Protein AF-A0A2S1QDP4-F1 (afdb_monomer_lite)

Radius of gyration: 29.07 Å; chains: 1; bounding box: 60×31×73 Å

Structure (mmCIF, N/CA/C/O backbone):
data_AF-A0A2S1QDP4-F1
#
_entry.id   AF-A0A2S1QDP4-F1
#
loop_
_atom_site.group_PDB
_atom_site.id
_atom_site.type_symbol
_ato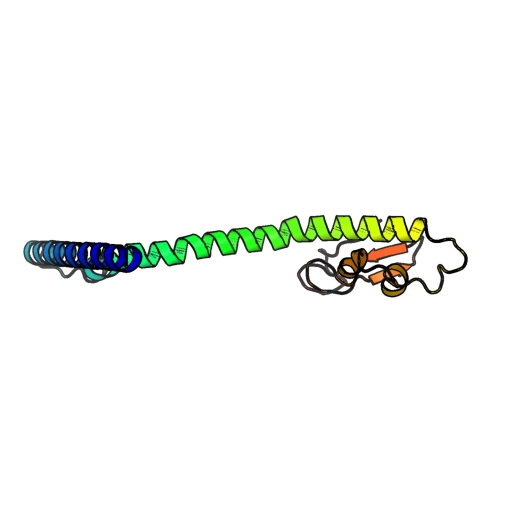m_site.label_atom_id
_atom_site.label_alt_id
_atom_site.label_comp_id
_atom_site.label_asym_id
_atom_site.label_entity_id
_atom_site.label_seq_id
_atom_site.pdbx_PDB_ins_code
_atom_site.Cartn_x
_atom_site.Cartn_y
_atom_site.Cartn_z
_atom_site.occupancy
_atom_site.B_iso_or_equiv
_atom_site.auth_seq_id
_atom_site.auth_comp_id
_atom_site.auth_asym_id
_atom_site.auth_atom_id
_atom_site.pdbx_PDB_model_num
ATOM 1 N N . MET A 1 1 ? 3.812 -16.422 28.761 1.00 78.56 1 MET A N 1
ATOM 2 C CA . MET A 1 1 ? 3.403 -16.044 30.139 1.00 78.56 1 MET A CA 1
ATOM 3 C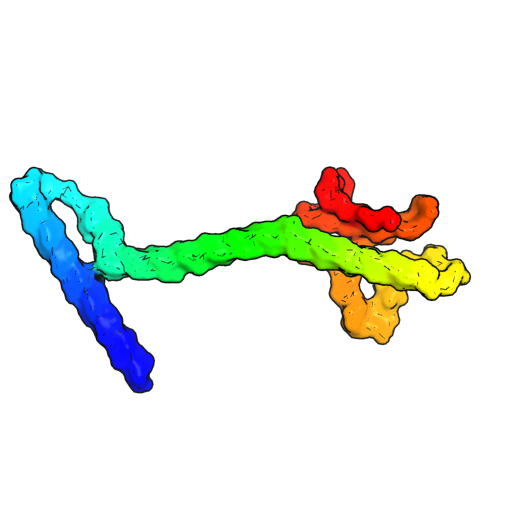 C . MET A 1 1 ? 3.264 -14.536 30.313 1.00 78.56 1 MET A C 1
ATOM 5 O O . MET A 1 1 ? 2.204 -14.112 30.742 1.00 78.56 1 MET A O 1
ATOM 9 N N . ILE A 1 2 ? 4.272 -13.728 29.957 1.00 88.69 2 ILE A N 1
ATOM 10 C CA . ILE A 1 2 ? 4.194 -12.254 30.068 1.00 88.69 2 ILE A CA 1
ATOM 11 C C . ILE A 1 2 ? 3.067 -11.673 29.200 1.00 88.69 2 ILE A C 1
ATOM 13 O O . ILE A 1 2 ? 2.269 -10.884 29.683 1.00 88.69 2 ILE A O 1
ATOM 17 N N . GLU A 1 3 ? 2.948 -12.129 27.953 1.00 87.75 3 GLU A N 1
ATOM 18 C CA . GLU A 1 3 ? 1.884 -11.712 27.029 1.00 87.75 3 GLU A CA 1
ATOM 19 C C . GLU A 1 3 ? 0.475 -11.990 27.576 1.00 87.75 3 GLU A C 1
ATOM 21 O O . GLU A 1 3 ? -0.388 -11.121 27.545 1.00 87.75 3 GLU A O 1
ATOM 26 N N . PHE A 1 4 ? 0.273 -13.162 28.184 1.00 87.06 4 PHE A N 1
ATOM 27 C CA . PHE A 1 4 ? -0.993 -13.523 28.824 1.00 87.06 4 PHE A CA 1
ATOM 28 C C . PHE A 1 4 ? -1.341 -12.592 29.995 1.00 87.06 4 PHE A C 1
ATOM 30 O O . PHE A 1 4 ? -2.475 -12.138 30.098 1.00 87.06 4 PHE A O 1
ATOM 37 N N . LEU A 1 5 ? -0.368 -12.266 30.854 1.00 85.75 5 LEU A N 1
ATOM 38 C CA . LEU A 1 5 ? -0.573 -11.325 31.962 1.00 85.75 5 LEU A CA 1
ATOM 39 C C . LEU A 1 5 ? -0.909 -9.913 31.465 1.00 85.75 5 LEU A C 1
ATOM 41 O O . LEU A 1 5 ? -1.761 -9.250 32.050 1.00 85.75 5 LEU A O 1
ATOM 45 N N . LEU A 1 6 ? -0.267 -9.465 30.384 1.00 86.44 6 LEU A N 1
ATOM 46 C CA . LEU A 1 6 ? -0.535 -8.158 29.783 1.00 86.44 6 LEU A CA 1
ATOM 47 C C . LEU A 1 6 ? -1.944 -8.083 29.189 1.00 86.44 6 LEU A C 1
ATOM 49 O O . LEU A 1 6 ? -2.643 -7.108 29.447 1.00 86.44 6 LEU A O 1
ATOM 53 N N . ILE A 1 7 ? -2.379 -9.115 28.461 1.00 87.94 7 ILE A N 1
ATOM 54 C CA . ILE A 1 7 ? -3.744 -9.201 27.920 1.00 87.94 7 ILE A CA 1
ATOM 55 C C . ILE A 1 7 ? -4.764 -9.130 29.058 1.00 87.94 7 ILE A C 1
ATOM 57 O O . ILE A 1 7 ? -5.670 -8.306 29.021 1.00 87.94 7 ILE A O 1
ATOM 61 N N . LEU A 1 8 ? -4.562 -9.914 30.118 1.00 88.62 8 LEU A N 1
ATOM 62 C CA . LEU A 1 8 ? -5.487 -9.970 31.251 1.00 88.62 8 LEU A CA 1
ATOM 63 C C . LEU A 1 8 ? -5.601 -8.612 31.971 1.00 88.62 8 LEU A C 1
ATOM 65 O O . LEU A 1 8 ? -6.698 -8.192 32.336 1.00 88.62 8 LEU A O 1
ATOM 69 N N . LEU A 1 9 ? -4.485 -7.893 32.135 1.00 87.62 9 LEU A N 1
ATOM 70 C CA . LEU A 1 9 ? -4.476 -6.545 32.716 1.00 87.62 9 LEU A CA 1
ATOM 71 C C . LEU A 1 9 ? -5.190 -5.518 31.830 1.00 87.62 9 LEU A C 1
ATOM 73 O O . LEU A 1 9 ? -5.934 -4.683 32.348 1.00 87.62 9 LEU A O 1
ATOM 77 N N . VAL A 1 10 ? -4.969 -5.573 30.516 1.00 88.81 10 VAL A N 1
ATOM 78 C CA . VAL A 1 10 ? -5.613 -4.677 29.547 1.00 88.81 10 VAL A CA 1
ATOM 79 C C . VAL A 1 10 ? -7.117 -4.932 29.498 1.00 88.81 10 VAL A C 1
ATOM 81 O O . VAL A 1 10 ? -7.890 -3.983 29.626 1.00 88.81 10 VAL A O 1
ATOM 84 N N . ASP A 1 11 ? -7.533 -6.194 29.407 1.00 87.25 11 ASP A N 1
ATOM 85 C CA . ASP A 1 11 ? -8.942 -6.588 29.370 1.00 87.25 11 ASP A CA 1
ATOM 86 C C . ASP A 1 11 ? -9.663 -6.179 30.655 1.00 87.25 11 ASP A C 1
ATOM 88 O O . ASP A 1 11 ? -10.720 -5.547 30.611 1.00 87.25 11 ASP A O 1
ATOM 92 N N . TYR A 1 12 ? -9.070 -6.459 31.819 1.00 90.75 12 TYR A N 1
ATOM 93 C CA . TYR A 1 12 ? -9.640 -6.039 33.098 1.00 90.75 12 TYR A CA 1
ATOM 94 C C . TYR A 1 12 ? -9.734 -4.510 33.206 1.00 90.75 12 TYR A C 1
ATOM 96 O O . TYR A 1 12 ? -10.758 -3.971 33.640 1.00 90.75 12 TYR A O 1
ATOM 104 N N . GLY A 1 13 ? -8.687 -3.799 32.776 1.00 89.44 13 GLY A N 1
ATOM 105 C CA . GLY A 1 13 ? -8.656 -2.340 32.738 1.00 89.44 13 GLY A CA 1
ATOM 106 C C . GLY A 1 13 ? -9.793 -1.763 31.895 1.00 89.44 13 GLY A C 1
ATOM 107 O O . GLY A 1 13 ? -10.541 -0.912 32.383 1.00 89.44 13 GLY A O 1
ATOM 108 N N . LEU A 1 14 ? -9.974 -2.275 30.678 1.00 90.69 14 LEU A N 1
ATOM 109 C CA . LEU A 1 14 ? -11.020 -1.856 29.745 1.00 90.69 14 LEU A CA 1
ATOM 110 C C . LEU A 1 14 ? -12.428 -2.155 30.269 1.00 90.69 14 LEU A C 1
ATOM 112 O O . LEU A 1 14 ? -13.260 -1.251 30.312 1.00 90.69 14 LEU A O 1
ATOM 116 N N . ILE A 1 15 ? -12.674 -3.367 30.775 1.00 91.06 15 ILE A N 1
ATOM 117 C CA . ILE A 1 15 ? -13.972 -3.749 31.356 1.00 91.06 15 ILE A CA 1
ATOM 118 C C . ILE A 1 15 ? -14.332 -2.831 32.532 1.00 91.06 15 ILE A C 1
ATOM 120 O O . ILE A 1 15 ? -15.471 -2.372 32.657 1.00 91.06 15 ILE A O 1
ATOM 124 N N . SER A 1 16 ? -13.359 -2.522 33.395 1.00 90.69 16 SER A N 1
ATOM 125 C CA . SER A 1 16 ? -13.582 -1.629 34.535 1.00 90.69 16 SER A CA 1
ATOM 126 C C . SER A 1 16 ? -13.902 -0.192 34.100 1.00 90.69 16 SER A C 1
ATOM 128 O O . SER A 1 16 ? -14.737 0.475 34.721 1.00 90.69 16 SER A O 1
ATOM 130 N N . ALA A 1 17 ? -13.267 0.280 33.025 1.00 91.12 17 ALA A N 1
ATOM 131 C CA . ALA A 1 17 ? -13.489 1.603 32.460 1.00 91.12 17 ALA A CA 1
ATOM 132 C C . ALA A 1 17 ? -14.861 1.697 31.778 1.00 91.12 17 ALA A C 1
ATOM 134 O O . ALA A 1 17 ? -15.589 2.661 32.012 1.00 91.12 17 ALA A O 1
ATOM 135 N N . ASP A 1 18 ? -15.258 0.672 31.024 1.00 91.69 18 ASP A N 1
ATOM 136 C CA . ASP A 1 18 ? -16.581 0.577 30.404 1.00 91.69 18 ASP A CA 1
ATOM 137 C C . ASP A 1 18 ? -17.697 0.560 31.449 1.00 91.69 18 ASP A C 1
ATOM 139 O O . ASP A 1 18 ? -18.707 1.251 31.295 1.00 91.69 18 ASP A O 1
ATOM 143 N N . TYR A 1 19 ? -17.512 -0.179 32.547 1.00 91.75 19 TYR A N 1
ATOM 144 C CA . TYR A 1 19 ? -18.473 -0.200 33.648 1.00 91.75 19 TYR A CA 1
ATOM 145 C C . TYR A 1 19 ? -18.637 1.186 34.287 1.00 91.75 19 TYR A C 1
ATOM 147 O O . TYR A 1 19 ? -19.764 1.652 34.479 1.00 91.75 19 TYR A O 1
ATOM 155 N N . LYS A 1 20 ? -17.524 1.876 34.579 1.00 92.88 20 LYS A N 1
ATOM 156 C CA . LYS A 1 20 ? -17.547 3.246 35.120 1.00 92.88 20 LYS A CA 1
ATOM 157 C C . LYS A 1 20 ? -18.216 4.224 34.156 1.00 92.88 20 LYS A C 1
ATOM 159 O O . LYS A 1 20 ? -19.046 5.018 34.594 1.00 92.88 20 LYS A O 1
ATOM 164 N N . HIS A 1 21 ? -17.903 4.134 32.863 1.00 92.31 21 HIS A N 1
ATOM 165 C CA . HIS A 1 21 ? -18.525 4.947 31.817 1.00 92.31 21 HIS A CA 1
ATOM 166 C C . HIS A 1 21 ? -20.035 4.727 31.778 1.00 92.31 21 HIS A C 1
ATOM 168 O O . HIS A 1 21 ? -20.801 5.676 31.915 1.00 92.31 21 HIS A O 1
ATOM 174 N N . LYS A 1 22 ? -20.477 3.468 31.682 1.00 91.19 22 LYS A N 1
ATOM 175 C CA . LYS A 1 22 ? -21.900 3.118 31.638 1.00 91.19 22 LYS A CA 1
ATOM 176 C C . LYS A 1 22 ? -22.654 3.662 32.852 1.00 91.19 22 LYS A C 1
ATOM 178 O O . LYS A 1 22 ? -23.711 4.259 32.675 1.00 91.19 22 LYS A O 1
ATOM 183 N N . LYS A 1 23 ? -22.088 3.507 34.053 1.00 92.50 23 LYS A N 1
ATOM 184 C CA . LYS A 1 23 ? -22.681 4.012 35.297 1.00 92.50 23 LYS A CA 1
ATOM 185 C C . LYS A 1 23 ? -22.756 5.542 35.329 1.00 92.50 23 LYS A C 1
ATOM 187 O O . LYS A 1 23 ? -23.764 6.088 35.757 1.00 92.50 23 LYS A O 1
ATOM 192 N N . SER A 1 24 ? -21.718 6.231 34.852 1.00 91.00 24 SER A N 1
ATOM 193 C CA . SER A 1 24 ? -21.721 7.696 34.747 1.00 91.00 24 SER A CA 1
ATOM 194 C C . SER A 1 24 ? -22.825 8.189 33.814 1.00 91.00 24 SER A C 1
ATOM 196 O O . SER A 1 24 ? -23.540 9.122 34.158 1.00 91.00 24 SER A O 1
ATOM 198 N N . ILE A 1 25 ? -22.992 7.549 32.654 1.00 90.19 25 ILE A N 1
ATOM 199 C CA . ILE A 1 25 ? -24.042 7.914 31.697 1.00 90.19 25 ILE A CA 1
ATOM 200 C C . ILE A 1 25 ? -25.432 7.618 32.259 1.00 90.19 25 ILE A C 1
ATOM 202 O O . ILE A 1 25 ? -26.326 8.430 32.080 1.00 90.19 25 ILE A O 1
ATOM 206 N N . GLU A 1 26 ? -25.624 6.500 32.959 1.00 91.00 26 GLU A N 1
ATOM 207 C CA . GLU A 1 26 ? -26.912 6.186 33.596 1.00 91.00 26 GLU A CA 1
ATOM 208 C C . GLU A 1 26 ? -27.303 7.223 34.653 1.00 91.00 26 GLU A C 1
ATOM 210 O O . GLU A 1 26 ? -28.462 7.624 34.699 1.00 91.00 26 GLU A O 1
ATOM 215 N N . ASN A 1 27 ? -26.345 7.717 35.441 1.00 91.88 27 ASN A N 1
ATOM 216 C CA . ASN A 1 27 ? -26.599 8.809 36.379 1.00 91.88 27 ASN A CA 1
ATOM 217 C C . ASN A 1 27 ? -27.013 10.100 35.648 1.00 91.88 27 ASN A C 1
ATOM 219 O O . ASN A 1 27 ? -28.001 10.717 36.030 1.00 91.88 27 ASN A O 1
ATOM 223 N N . GLU A 1 28 ? -26.320 10.468 34.562 1.00 90.00 28 GLU A N 1
ATOM 224 C CA . GLU A 1 28 ? -26.705 11.621 33.729 1.00 90.00 28 GLU A CA 1
ATOM 225 C C . GLU A 1 28 ? -28.101 11.448 33.098 1.00 90.00 28 GLU A C 1
ATOM 227 O O . GLU A 1 28 ? -28.858 12.410 32.995 1.00 90.00 28 GLU A O 1
ATOM 232 N N . GLU A 1 29 ? -28.451 10.237 32.646 1.00 91.69 29 GLU A N 1
ATOM 233 C CA . GLU A 1 29 ? -29.765 9.934 32.057 1.00 91.69 29 GLU A CA 1
ATOM 234 C C . GLU A 1 29 ? -30.896 10.089 33.087 1.00 91.69 29 GLU A C 1
ATOM 236 O O . GLU A 1 29 ? -31.986 10.524 32.719 1.00 91.69 29 GLU A O 1
ATOM 241 N N . ILE A 1 30 ? -30.634 9.758 34.359 1.00 92.00 30 ILE A N 1
ATOM 242 C CA . ILE A 1 30 ? -31.575 9.935 35.476 1.00 92.00 30 ILE A CA 1
ATOM 243 C C . ILE A 1 30 ? -31.729 11.418 35.834 1.00 92.00 30 ILE A C 1
ATOM 245 O O . ILE A 1 30 ? -32.845 11.871 36.067 1.00 92.00 30 ILE A O 1
ATOM 249 N N . GLU A 1 31 ? -30.632 12.178 35.870 1.00 92.56 31 GLU A N 1
ATOM 250 C CA . GLU A 1 31 ? -30.655 13.612 36.194 1.00 92.56 31 GLU A CA 1
ATOM 251 C C . GLU A 1 31 ? -31.350 14.453 35.114 1.00 92.56 31 GLU A C 1
ATOM 253 O O . GLU A 1 31 ? -32.081 15.390 35.428 1.00 92.56 31 GLU A O 1
ATOM 258 N N . GLU A 1 32 ? -31.140 14.122 33.838 1.00 90.19 32 GLU A N 1
ATOM 259 C CA . GLU A 1 32 ? -31.697 14.871 32.706 1.00 90.19 32 GLU A CA 1
ATOM 260 C C . GLU A 1 32 ? -33.041 14.323 32.192 1.00 90.19 32 GLU A C 1
ATOM 262 O O . GLU A 1 32 ? -33.614 14.914 31.272 1.00 90.19 32 GLU A O 1
ATOM 267 N N . ASP A 1 33 ? -33.521 13.194 32.732 1.00 90.56 33 ASP A N 1
ATOM 268 C CA . ASP A 1 33 ? -34.699 12.429 32.272 1.00 90.56 33 ASP A CA 1
ATOM 269 C C . ASP A 1 33 ? -34.706 12.173 30.747 1.00 90.56 33 ASP A C 1
ATOM 271 O O . ASP A 1 33 ? -35.732 12.154 30.061 1.00 90.56 33 ASP A O 1
ATOM 275 N N . LYS A 1 34 ? -33.512 12.016 30.162 1.00 91.25 34 LYS A N 1
ATOM 276 C CA . LY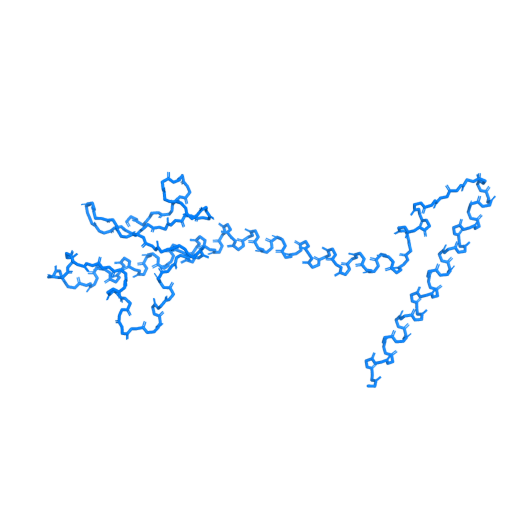S A 1 34 ? -33.304 11.847 28.718 1.00 91.25 34 LYS A CA 1
ATOM 277 C C . LYS A 1 34 ? -32.302 10.743 28.447 1.00 91.25 34 LYS A C 1
ATOM 279 O O . LYS A 1 34 ? -31.191 10.745 28.964 1.00 91.25 34 LYS A O 1
ATOM 284 N N . ARG A 1 35 ? -32.662 9.833 27.539 1.00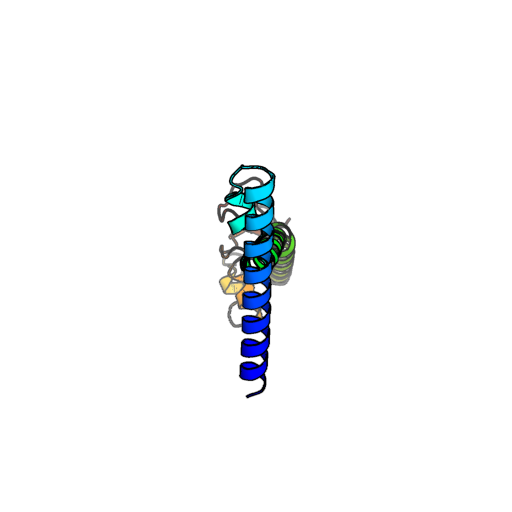 89.12 35 ARG A N 1
ATOM 285 C CA . ARG A 1 35 ? -31.777 8.745 27.098 1.00 89.12 35 ARG A CA 1
ATOM 286 C C . ARG A 1 35 ? -30.671 9.261 26.171 1.00 89.12 35 ARG A C 1
ATOM 288 O O . ARG A 1 35 ? -30.946 10.014 25.237 1.00 89.12 35 ARG A O 1
ATOM 295 N N . LYS A 1 36 ? -29.441 8.771 26.353 1.00 88.75 36 LYS A N 1
ATOM 296 C CA . LYS A 1 36 ? -28.237 9.114 25.573 1.00 88.75 36 LYS A CA 1
ATOM 297 C C . LYS A 1 36 ? -27.591 7.862 24.948 1.00 88.75 36 LYS A C 1
ATOM 299 O O . LYS A 1 36 ? -26.410 7.585 25.187 1.00 88.75 36 LYS A O 1
ATOM 304 N N . PRO A 1 37 ? -28.308 7.111 24.086 1.00 86.88 37 PRO A N 1
ATOM 305 C CA . PRO A 1 37 ? -27.830 5.828 23.559 1.00 86.88 37 PRO A CA 1
ATOM 306 C C . PRO A 1 37 ? -26.528 5.951 22.752 1.00 86.88 37 PRO A C 1
ATOM 308 O O . PRO A 1 37 ? -25.653 5.096 22.864 1.00 86.88 37 PRO A O 1
ATOM 311 N N . PHE A 1 38 ? -26.351 7.043 21.999 1.00 85.94 38 PHE A N 1
ATOM 312 C CA . PHE A 1 38 ? -25.130 7.281 21.224 1.00 85.94 38 PHE A CA 1
ATOM 313 C C . PHE A 1 38 ? -23.893 7.442 22.116 1.00 85.94 38 PHE A C 1
ATOM 315 O O . PHE A 1 38 ? -22.904 6.741 21.916 1.00 85.94 38 PHE A O 1
ATOM 322 N N . LYS A 1 39 ? -23.955 8.301 23.143 1.00 87.38 39 LYS A N 1
ATOM 323 C CA . LYS A 1 39 ? -22.851 8.508 24.101 1.00 87.38 39 LYS A CA 1
ATOM 324 C C . LYS A 1 39 ? -22.569 7.234 24.911 1.00 87.38 39 LYS A C 1
ATOM 326 O O . LYS A 1 39 ? -21.415 6.929 25.213 1.00 87.38 39 LYS A O 1
ATOM 331 N N . LYS A 1 40 ? -23.616 6.458 25.209 1.00 86.19 40 LYS A N 1
ATOM 332 C CA . LYS A 1 40 ? -23.530 5.193 25.949 1.00 86.19 40 LYS A CA 1
ATOM 333 C C . LYS A 1 40 ? -22.809 4.084 25.184 1.00 86.19 40 LYS A C 1
ATOM 335 O O . LYS A 1 40 ? -22.182 3.257 25.835 1.00 86.19 40 LYS A O 1
ATOM 340 N N . PHE A 1 41 ? -22.900 4.058 23.853 1.00 84.88 41 PHE A N 1
ATOM 341 C CA . PHE A 1 41 ? -22.276 3.028 23.014 1.00 84.88 41 PHE A CA 1
ATOM 342 C C . PHE A 1 41 ? -20.959 3.501 22.381 1.00 84.88 41 PHE A C 1
ATOM 344 O O . PHE A 1 41 ? -19.916 2.904 22.617 1.00 84.88 41 PHE A O 1
ATOM 351 N N . PHE A 1 42 ? -20.968 4.620 21.650 1.00 86.19 42 PHE A N 1
ATOM 352 C CA . PHE A 1 42 ? -19.782 5.128 20.943 1.00 86.19 42 PHE A CA 1
ATOM 353 C C . PHE A 1 42 ? -18.740 5.767 21.871 1.00 86.19 42 PHE A C 1
ATOM 355 O O . PHE A 1 42 ? -17.574 5.871 21.506 1.00 86.19 42 PHE A O 1
ATOM 362 N N . GLY A 1 43 ? -19.147 6.200 23.067 1.00 85.94 43 GLY A N 1
ATOM 363 C CA . GLY A 1 43 ? -18.241 6.763 24.070 1.00 85.94 43 GLY A CA 1
ATOM 364 C C . GLY A 1 43 ? -17.555 5.720 24.954 1.00 85.94 43 GLY A C 1
ATOM 365 O O . GLY A 1 43 ? -16.797 6.108 25.837 1.00 85.94 43 GLY A O 1
ATOM 366 N N . GLN A 1 44 ? -17.836 4.424 24.766 1.00 91.88 44 GLN A N 1
ATOM 367 C CA . GLN A 1 44 ? -17.233 3.374 25.587 1.00 91.88 44 GLN A CA 1
ATOM 368 C C . GLN A 1 44 ? -15.719 3.310 25.348 1.00 91.88 44 GLN A C 1
ATOM 370 O O . GLN A 1 44 ? -15.301 3.229 24.189 1.00 91.88 44 GLN A O 1
ATOM 375 N N . PRO A 1 45 ? -14.897 3.310 26.412 1.00 90.50 45 PRO A N 1
ATOM 376 C CA . PRO A 1 45 ? -13.449 3.147 26.313 1.00 90.50 45 PRO A CA 1
ATOM 377 C C . PRO A 1 45 ? -13.014 1.999 25.395 1.00 90.50 45 PRO A C 1
ATOM 379 O O . PRO A 1 45 ? -12.165 2.209 24.527 1.00 90.50 45 PRO A O 1
ATOM 382 N N . THR A 1 46 ? -13.636 0.822 25.504 1.00 89.88 46 THR A N 1
ATOM 383 C CA . THR A 1 46 ? -13.323 -0.322 24.629 1.00 89.88 46 THR A CA 1
ATOM 384 C C . THR A 1 46 ? -13.603 -0.021 23.161 1.00 89.88 46 THR A C 1
ATOM 386 O O . THR A 1 46 ? -12.761 -0.287 22.302 1.00 89.88 46 THR A O 1
ATOM 389 N N . PHE A 1 47 ? -14.753 0.586 22.859 1.00 90.75 47 PHE A N 1
ATOM 390 C CA . PHE A 1 47 ? -15.097 0.965 21.490 1.00 90.75 47 PHE A CA 1
ATOM 391 C C . PHE A 1 47 ? -14.083 1.961 20.915 1.00 90.75 47 PHE A C 1
ATOM 393 O O . PHE A 1 47 ? -13.630 1.788 19.787 1.00 90.75 47 PHE A O 1
ATOM 400 N N . ILE A 1 48 ? -13.683 2.968 21.697 1.00 91.38 48 ILE A N 1
ATOM 401 C CA . ILE A 1 48 ? -12.707 3.983 21.279 1.00 91.38 48 ILE A CA 1
ATOM 402 C C . ILE A 1 48 ? -11.355 3.338 20.957 1.00 91.38 48 ILE A C 1
ATOM 404 O O . ILE A 1 48 ? -10.772 3.630 19.913 1.00 91.38 48 ILE A O 1
ATOM 408 N N . VAL A 1 49 ? -10.863 2.444 21.819 1.00 91.94 49 VAL A N 1
ATOM 409 C CA . VAL A 1 49 ? -9.576 1.764 21.610 1.00 91.94 49 VAL A CA 1
ATOM 410 C C . VAL A 1 49 ? -9.606 0.896 20.352 1.00 91.94 49 VAL A C 1
ATOM 412 O O . VAL A 1 49 ? -8.684 0.980 19.541 1.00 91.94 49 VAL A O 1
ATOM 415 N N . ILE A 1 50 ? -10.673 0.117 20.146 1.00 91.00 50 ILE A N 1
ATOM 416 C CA . ILE A 1 50 ? -10.849 -0.705 18.936 1.00 91.00 50 ILE A CA 1
ATOM 417 C C . ILE A 1 50 ? -10.966 0.175 17.688 1.00 91.00 50 ILE A C 1
ATOM 419 O O . ILE A 1 50 ? -10.376 -0.116 16.648 1.00 91.00 50 ILE A O 1
ATOM 423 N N . PHE A 1 51 ? -11.712 1.274 17.777 1.00 93.50 51 PHE A N 1
ATOM 424 C CA . PHE A 1 51 ? -11.876 2.189 16.659 1.00 93.50 51 PHE A CA 1
ATOM 425 C C . PHE A 1 51 ? -10.533 2.797 16.249 1.00 93.50 51 PHE A C 1
ATOM 427 O O . PHE A 1 51 ? -10.175 2.747 15.077 1.00 93.50 51 PHE A O 1
ATOM 434 N N . ILE A 1 52 ? -9.753 3.311 17.204 1.00 94.00 52 ILE A N 1
ATOM 435 C CA . ILE A 1 52 ? -8.435 3.902 16.933 1.00 94.00 52 ILE A CA 1
ATOM 436 C C . ILE A 1 52 ? -7.466 2.853 16.383 1.00 94.00 52 ILE A C 1
ATOM 438 O O . ILE A 1 52 ? -6.747 3.141 15.423 1.00 94.00 52 ILE A O 1
ATOM 442 N N . SER A 1 53 ? -7.460 1.641 16.947 1.00 92.62 53 SER A N 1
ATOM 443 C CA . SER A 1 53 ? -6.536 0.581 16.534 1.00 92.62 53 SER A CA 1
ATOM 444 C C . SER A 1 53 ? -6.766 0.112 15.099 1.00 92.62 53 SER A C 1
ATOM 446 O O . SER A 1 53 ? -5.814 -0.311 14.452 1.00 92.62 53 SER A O 1
ATOM 448 N N . ILE A 1 54 ? -7.986 0.237 14.571 1.00 94.88 54 ILE A N 1
ATOM 449 C CA . ILE A 1 54 ? -8.313 -0.085 13.176 1.00 94.88 54 ILE A CA 1
ATOM 450 C C . ILE A 1 54 ? -8.180 1.151 12.278 1.00 94.88 54 ILE A C 1
ATOM 452 O O . ILE A 1 54 ? -7.592 1.088 11.197 1.00 94.88 54 ILE A O 1
ATOM 456 N N . PHE A 1 55 ? -8.719 2.290 12.710 1.00 95.69 55 PHE A N 1
ATOM 457 C CA . PHE A 1 55 ? -8.846 3.486 11.881 1.00 95.69 55 PHE A CA 1
ATOM 458 C C . PHE A 1 55 ? -7.494 4.140 11.584 1.00 95.69 55 PHE A C 1
ATOM 460 O O . PHE A 1 55 ? -7.238 4.567 10.454 1.00 95.69 55 PHE A O 1
ATOM 467 N N . LEU A 1 56 ? -6.594 4.185 12.569 1.00 95.75 56 LEU A N 1
ATOM 468 C CA . LEU A 1 56 ? -5.277 4.787 12.396 1.00 95.75 56 LEU A CA 1
ATOM 469 C C . LEU A 1 56 ? -4.418 4.039 11.354 1.00 95.75 56 LEU A C 1
ATOM 471 O O . LEU A 1 56 ? -3.984 4.673 10.392 1.00 95.75 56 LEU A O 1
ATOM 475 N N . PRO A 1 57 ? -4.201 2.711 11.441 1.00 96.56 57 PRO A N 1
ATOM 476 C CA . PRO A 1 57 ? -3.429 2.012 10.416 1.00 96.56 57 PRO A CA 1
ATOM 477 C C . PRO A 1 57 ? -4.139 1.988 9.060 1.00 96.56 57 PRO A C 1
ATOM 479 O O . PRO A 1 57 ? -3.464 2.048 8.031 1.00 96.56 57 PRO A O 1
ATOM 482 N N . ALA A 1 58 ? -5.476 1.951 9.025 1.00 96.06 58 ALA A N 1
ATOM 483 C CA . ALA A 1 58 ? -6.225 2.010 7.772 1.00 96.06 58 ALA A CA 1
ATOM 484 C C . ALA A 1 58 ? -5.997 3.337 7.033 1.00 96.06 58 ALA A C 1
ATOM 486 O O . ALA A 1 58 ? -5.664 3.334 5.847 1.00 96.06 58 ALA A O 1
ATOM 487 N N . THR A 1 59 ? -6.110 4.470 7.730 1.00 95.69 59 THR A N 1
ATOM 488 C CA . THR A 1 59 ? -5.892 5.797 7.129 1.00 95.69 59 THR A CA 1
ATOM 489 C C . THR A 1 59 ? -4.450 5.985 6.667 1.00 95.69 59 THR A C 1
ATOM 491 O O . THR A 1 59 ? -4.227 6.409 5.532 1.00 95.69 59 THR A O 1
ATOM 494 N N . ILE A 1 60 ? -3.470 5.585 7.483 1.00 96.62 60 ILE A N 1
ATOM 495 C CA . ILE A 1 60 ? -2.048 5.604 7.103 1.00 96.62 60 ILE A CA 1
ATOM 496 C C . ILE A 1 60 ? -1.809 4.750 5.853 1.00 96.62 60 ILE A C 1
ATOM 498 O O . ILE A 1 60 ? -1.128 5.192 4.927 1.00 96.62 60 ILE A O 1
ATOM 502 N N . SER A 1 61 ? -2.403 3.557 5.790 1.00 96.31 61 SER A N 1
ATOM 503 C CA . SER A 1 61 ? -2.265 2.662 4.639 1.00 96.31 61 SER A CA 1
ATOM 504 C C . SER A 1 61 ? -2.825 3.292 3.366 1.00 96.31 61 SER A C 1
ATOM 506 O O . SER A 1 61 ? -2.149 3.288 2.341 1.00 96.31 61 SER A O 1
ATOM 508 N N . ILE A 1 62 ? -4.023 3.882 3.421 1.00 96.19 62 ILE A N 1
ATOM 509 C CA . ILE A 1 62 ? -4.648 4.542 2.262 1.00 96.19 62 ILE A CA 1
ATOM 510 C C . ILE A 1 62 ? -3.761 5.674 1.737 1.00 96.19 62 ILE A C 1
ATOM 512 O O . ILE A 1 62 ? -3.536 5.765 0.527 1.00 96.19 62 ILE A O 1
ATOM 516 N N . ILE A 1 63 ? -3.224 6.510 2.631 1.00 95.75 63 ILE A N 1
ATOM 517 C CA . ILE A 1 63 ? -2.325 7.609 2.259 1.00 95.75 63 ILE A CA 1
ATOM 518 C C . ILE A 1 63 ? -1.054 7.054 1.612 1.00 95.75 63 ILE A C 1
ATOM 520 O O . ILE A 1 63 ? -0.671 7.499 0.529 1.00 95.75 63 ILE A O 1
ATOM 524 N N . TYR A 1 64 ? -0.429 6.053 2.235 1.00 95.81 64 TYR A N 1
ATOM 525 C CA . TYR A 1 64 ? 0.793 5.439 1.726 1.00 95.81 64 TYR A CA 1
ATOM 526 C C . TYR A 1 64 ? 0.592 4.814 0.341 1.00 95.81 64 TYR A C 1
ATOM 528 O O . TYR A 1 64 ? 1.379 5.077 -0.566 1.00 95.81 64 TYR A O 1
ATOM 536 N N . PHE A 1 65 ? -0.471 4.028 0.145 1.00 92.81 65 PHE A N 1
ATOM 537 C CA . PHE A 1 65 ? -0.758 3.409 -1.150 1.00 92.81 65 PHE A CA 1
ATOM 538 C C . PHE A 1 65 ? -1.084 4.445 -2.225 1.00 92.81 65 PHE A C 1
ATOM 540 O O . PHE A 1 65 ? -0.618 4.301 -3.352 1.00 92.81 65 PHE A O 1
ATOM 547 N N . SER A 1 66 ? -1.806 5.512 -1.873 1.00 90.81 66 SER A N 1
ATOM 548 C CA . SER A 1 66 ? -2.097 6.607 -2.806 1.00 90.81 66 SER A CA 1
ATOM 549 C C . SER A 1 66 ? -0.820 7.332 -3.236 1.00 90.81 66 SER A C 1
ATOM 551 O O . SER A 1 66 ? -0.610 7.569 -4.423 1.00 90.81 66 SER A O 1
ATOM 553 N N . TYR A 1 67 ? 0.071 7.633 -2.287 1.00 92.62 67 TYR A N 1
ATOM 554 C CA . TYR A 1 67 ? 1.365 8.250 -2.577 1.00 92.62 67 TYR A CA 1
ATOM 555 C C . TYR A 1 67 ? 2.264 7.333 -3.414 1.00 92.62 67 TYR A C 1
ATOM 557 O O . TYR A 1 67 ? 2.874 7.772 -4.391 1.00 92.62 67 TYR A O 1
ATOM 565 N N . LYS A 1 68 ? 2.319 6.045 -3.063 1.00 90.44 68 LYS A N 1
ATOM 566 C CA . LYS A 1 68 ? 3.082 5.043 -3.806 1.00 90.44 68 LYS A CA 1
ATOM 567 C C . LYS A 1 68 ? 2.625 4.968 -5.262 1.00 90.44 68 LYS A C 1
ATOM 569 O O . LYS A 1 68 ? 3.467 5.007 -6.152 1.00 90.44 68 LYS A O 1
ATOM 574 N N . ASP A 1 69 ? 1.317 4.903 -5.495 1.00 86.75 69 ASP A N 1
ATOM 575 C CA . ASP A 1 69 ? 0.744 4.800 -6.837 1.00 86.75 69 ASP A CA 1
ATOM 576 C C . ASP A 1 69 ? 1.015 6.044 -7.695 1.00 86.75 69 ASP A C 1
ATOM 578 O O . ASP A 1 69 ? 1.396 5.930 -8.858 1.00 86.75 69 ASP A O 1
ATOM 582 N N . GLN A 1 70 ? 0.866 7.238 -7.116 1.00 84.81 70 GLN A N 1
ATOM 583 C CA . GLN A 1 70 ? 0.959 8.491 -7.869 1.00 84.81 70 GLN A CA 1
ATOM 584 C C . GLN A 1 70 ? 2.387 9.002 -8.058 1.00 84.81 70 GLN A C 1
ATOM 586 O O . GLN A 1 70 ? 2.664 9.682 -9.044 1.00 84.81 70 GLN A O 1
ATOM 591 N N . VAL A 1 71 ? 3.286 8.725 -7.112 1.00 87.88 71 VAL A N 1
ATOM 592 C CA . VAL A 1 71 ? 4.615 9.348 -7.080 1.00 87.88 71 VAL A CA 1
ATOM 593 C C . VAL A 1 71 ? 5.712 8.313 -7.249 1.00 87.88 71 VAL A C 1
ATOM 595 O O . VAL A 1 71 ? 6.478 8.402 -8.207 1.00 87.88 71 VAL A O 1
ATOM 598 N N . LEU A 1 72 ? 5.788 7.328 -6.352 1.00 89.00 72 LEU A N 1
ATOM 599 C CA . LEU A 1 72 ? 6.900 6.370 -6.346 1.00 89.00 72 LEU A CA 1
ATOM 600 C C . LEU A 1 72 ? 6.889 5.500 -7.602 1.00 89.00 72 LEU A C 1
ATOM 602 O O . LEU A 1 72 ? 7.879 5.461 -8.322 1.00 89.00 72 LEU A O 1
ATOM 606 N N . ASN A 1 73 ? 5.738 4.918 -7.939 1.00 90.19 73 ASN A N 1
ATOM 607 C CA . ASN A 1 73 ? 5.576 4.099 -9.138 1.00 90.19 73 ASN A CA 1
ATOM 608 C C . ASN A 1 73 ? 5.923 4.879 -10.418 1.00 90.19 73 ASN A C 1
ATOM 610 O O . ASN A 1 73 ? 6.589 4.356 -11.307 1.00 90.19 73 ASN A O 1
ATOM 614 N N . VAL A 1 74 ? 5.526 6.154 -10.505 1.00 87.69 74 VAL A N 1
ATOM 615 C CA . VAL A 1 74 ? 5.862 7.017 -11.649 1.00 87.69 74 VAL A CA 1
ATOM 616 C C . VAL A 1 74 ? 7.370 7.258 -11.739 1.00 87.69 74 VAL A C 1
ATOM 618 O O . VAL A 1 74 ? 7.933 7.229 -12.834 1.00 87.69 74 VAL A O 1
ATOM 621 N N . GLN A 1 75 ? 8.032 7.529 -10.613 1.00 89.00 75 GLN A N 1
ATOM 622 C CA . GLN A 1 75 ? 9.478 7.761 -10.572 1.00 89.00 75 GLN A CA 1
ATOM 623 C C . GLN A 1 75 ? 10.265 6.494 -10.916 1.00 89.00 75 GLN A C 1
ATOM 625 O O . GLN A 1 75 ? 11.149 6.557 -11.772 1.00 89.00 75 GLN A O 1
ATOM 630 N N . ASP A 1 76 ? 9.898 5.360 -10.322 1.00 88.50 76 ASP A N 1
ATOM 631 C CA . ASP A 1 76 ? 10.509 4.054 -10.576 1.00 88.50 76 ASP A CA 1
ATOM 632 C C . ASP A 1 76 ? 10.363 3.672 -12.050 1.00 88.50 76 ASP A C 1
ATOM 634 O O . ASP A 1 76 ? 11.351 3.382 -12.723 1.00 88.50 76 ASP A O 1
ATOM 638 N N . THR A 1 77 ? 9.149 3.798 -12.592 1.00 88.88 77 THR A N 1
ATOM 639 C CA . THR A 1 77 ? 8.861 3.534 -14.006 1.00 88.88 77 THR A CA 1
ATOM 640 C C . THR A 1 77 ? 9.696 4.430 -14.927 1.00 88.88 77 THR A C 1
ATOM 642 O O . THR A 1 77 ? 10.321 3.949 -15.871 1.00 88.88 77 THR A O 1
ATOM 645 N N . LYS A 1 78 ? 9.800 5.738 -14.647 1.00 89.19 78 LYS A N 1
ATOM 646 C CA . LYS A 1 78 ? 10.661 6.646 -15.432 1.00 89.19 78 LYS A CA 1
ATOM 647 C C . LYS A 1 78 ? 12.134 6.248 -15.364 1.00 89.19 78 LYS A C 1
ATOM 649 O O . LYS A 1 78 ? 12.835 6.326 -16.375 1.00 89.19 78 LYS A O 1
ATOM 654 N N . HIS A 1 79 ? 12.603 5.844 -14.188 1.00 89.75 79 HIS A N 1
ATOM 655 C CA . HIS A 1 79 ? 13.979 5.416 -13.988 1.00 89.75 79 HIS A CA 1
ATOM 656 C C . HIS A 1 79 ? 14.285 4.141 -14.783 1.00 89.75 79 HIS A C 1
ATOM 658 O O . HIS A 1 79 ? 15.270 4.103 -15.521 1.00 89.75 79 HIS A O 1
ATOM 664 N N . GLU A 1 80 ? 13.414 3.134 -14.715 1.00 88.81 80 GLU A N 1
ATOM 665 C CA . GLU A 1 80 ? 13.535 1.903 -15.501 1.00 88.81 80 GLU A CA 1
ATOM 666 C C . GLU A 1 80 ? 13.505 2.180 -17.006 1.00 88.81 80 GLU A C 1
ATOM 668 O O . GLU A 1 80 ? 14.372 1.701 -17.737 1.00 88.81 80 GLU A O 1
ATOM 673 N N . MET A 1 81 ? 12.579 3.020 -17.477 1.00 88.19 81 MET A N 1
ATOM 674 C CA . MET A 1 81 ? 12.500 3.421 -18.886 1.00 88.19 81 MET A CA 1
ATOM 675 C C . MET A 1 81 ? 13.803 4.067 -19.380 1.00 88.19 81 MET A C 1
ATOM 677 O O . MET A 1 81 ? 14.273 3.746 -20.474 1.00 88.19 81 MET A O 1
ATOM 681 N N . ALA A 1 82 ? 14.430 4.927 -18.571 1.00 87.75 82 ALA A N 1
ATOM 682 C CA . ALA A 1 82 ? 15.717 5.539 -18.903 1.00 87.75 82 ALA A CA 1
ATOM 683 C C . ALA A 1 82 ? 16.858 4.507 -18.974 1.00 87.75 82 ALA A C 1
ATOM 685 O O . ALA A 1 82 ? 17.713 4.579 -19.867 1.00 87.75 82 ALA A O 1
ATOM 686 N N . GLN A 1 83 ? 16.868 3.514 -18.079 1.00 88.62 83 GLN A N 1
ATOM 687 C CA . GLN A 1 83 ? 17.844 2.423 -18.130 1.00 88.62 83 GLN A CA 1
ATOM 688 C C . GLN A 1 83 ? 17.640 1.534 -19.367 1.00 88.62 83 GLN A C 1
ATOM 690 O O . GLN A 1 83 ? 18.620 1.185 -20.03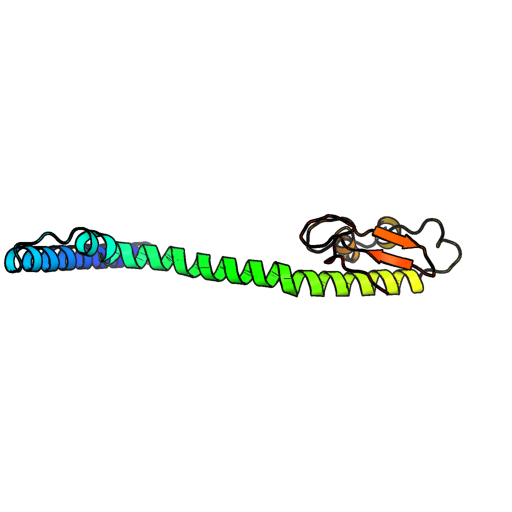6 1.00 88.62 83 GLN A O 1
ATOM 695 N N . ILE A 1 84 ? 16.385 1.215 -19.708 1.00 87.19 84 ILE A N 1
ATOM 696 C CA . ILE A 1 84 ? 16.025 0.467 -20.920 1.00 87.19 84 ILE A CA 1
ATOM 697 C C . ILE A 1 84 ? 16.542 1.214 -22.154 1.00 87.19 84 ILE A C 1
ATOM 699 O O . ILE A 1 84 ? 17.267 0.623 -22.954 1.00 87.19 84 ILE A O 1
ATOM 703 N N . LEU A 1 85 ? 16.260 2.515 -22.284 1.00 85.00 85 LEU A N 1
ATOM 704 C CA . LEU A 1 85 ? 16.755 3.337 -23.395 1.00 85.00 85 LEU A CA 1
ATOM 705 C C . LEU A 1 85 ? 18.280 3.355 -23.488 1.00 85.00 85 LEU A C 1
ATOM 707 O O . LEU A 1 85 ? 18.841 3.092 -24.550 1.00 85.00 85 LEU A O 1
ATOM 711 N N . THR A 1 86 ? 18.967 3.615 -22.376 1.00 86.19 86 THR A N 1
ATOM 712 C CA . THR A 1 86 ? 20.440 3.617 -22.324 1.00 86.19 86 THR A CA 1
ATOM 713 C C . THR A 1 86 ? 21.004 2.282 -22.821 1.00 86.19 86 THR A C 1
ATOM 715 O O . THR A 1 86 ? 21.996 2.216 -23.557 1.00 86.19 86 THR A O 1
ATOM 718 N N . ARG A 1 87 ? 20.333 1.181 -22.474 1.00 83.38 87 ARG A N 1
ATOM 719 C CA . ARG A 1 87 ? 20.715 -0.158 -22.913 1.00 83.38 87 ARG A CA 1
ATOM 720 C C . ARG A 1 87 ? 20.437 -0.402 -24.395 1.00 83.38 87 ARG A C 1
ATOM 722 O O . ARG A 1 87 ? 21.257 -1.031 -25.055 1.00 83.38 87 ARG A O 1
ATOM 729 N N . ILE A 1 88 ? 19.342 0.130 -24.928 1.00 82.38 88 ILE A N 1
ATOM 730 C CA . ILE A 1 88 ? 19.049 0.118 -26.366 1.00 82.38 88 ILE A CA 1
ATOM 731 C C . ILE A 1 88 ? 20.129 0.887 -27.141 1.00 82.38 88 ILE A C 1
ATOM 733 O O . ILE A 1 88 ? 20.649 0.370 -28.126 1.00 82.38 88 ILE A O 1
ATOM 737 N N . HIS A 1 89 ? 20.527 2.074 -26.673 1.00 77.88 89 HIS A N 1
ATOM 738 C CA . HIS A 1 89 ? 21.568 2.883 -27.317 1.00 77.88 89 HIS A CA 1
ATOM 739 C C . HIS A 1 89 ? 22.947 2.212 -27.311 1.00 77.88 89 HIS A C 1
ATOM 741 O O . HIS A 1 89 ? 23.687 2.315 -28.287 1.00 77.88 89 HIS A O 1
ATOM 747 N N . SER A 1 90 ? 23.288 1.495 -26.238 1.00 78.12 90 SER A N 1
ATOM 748 C CA . SER A 1 90 ? 24.532 0.711 -26.165 1.00 78.12 90 SER A CA 1
ATOM 749 C C . SER A 1 90 ? 24.484 -0.600 -26.961 1.00 78.12 90 SER A C 1
ATOM 751 O O . SER A 1 90 ? 25.519 -1.243 -27.158 1.00 78.12 90 SER A O 1
ATOM 753 N N . TYR A 1 91 ? 23.311 -1.007 -27.453 1.00 76.88 91 TYR A N 1
ATOM 754 C CA . TYR A 1 91 ? 23.154 -2.211 -28.257 1.00 76.88 91 TYR A CA 1
ATOM 755 C C . TYR A 1 91 ? 23.623 -1.959 -29.699 1.00 76.88 91 TYR A C 1
ATOM 757 O O . TYR A 1 91 ? 23.139 -1.074 -30.402 1.00 76.88 91 TYR A O 1
ATOM 765 N N . LYS A 1 92 ? 24.608 -2.740 -30.159 1.00 62.06 92 LYS A N 1
ATOM 766 C CA . LYS A 1 92 ? 25.292 -2.518 -31.443 1.00 62.06 92 LYS A CA 1
ATOM 767 C C . LYS A 1 92 ? 24.313 -2.673 -32.621 1.00 62.06 92 LYS A C 1
ATOM 769 O O . LYS A 1 92 ? 23.611 -3.677 -32.732 1.00 62.06 92 LYS A O 1
ATOM 774 N N . SER A 1 93 ? 24.314 -1.691 -33.525 1.00 57.47 93 SER A N 1
ATOM 775 C CA . SER A 1 93 ? 23.254 -1.375 -34.503 1.00 57.47 93 SER A CA 1
ATOM 776 C C . SER A 1 93 ? 22.744 -2.491 -35.428 1.00 57.47 93 SER A C 1
ATOM 778 O O . SER A 1 93 ? 21.671 -2.346 -36.012 1.00 57.47 93 SER A O 1
ATOM 780 N N . LYS A 1 94 ? 23.456 -3.615 -35.564 1.00 55.91 94 LYS A N 1
ATOM 781 C CA . LYS A 1 94 ? 23.120 -4.672 -36.534 1.00 55.91 94 LYS A CA 1
ATOM 782 C C . LYS A 1 94 ? 21.863 -5.485 -36.183 1.00 55.91 94 LYS A C 1
ATOM 784 O O . LYS A 1 94 ? 21.277 -6.068 -37.082 1.00 55.91 94 LYS A O 1
ATOM 789 N N . ASN A 1 95 ? 21.409 -5.462 -34.926 1.00 58.84 95 ASN A N 1
ATOM 790 C CA . ASN A 1 95 ? 20.271 -6.267 -34.445 1.00 58.84 95 ASN A CA 1
ATOM 791 C C . ASN A 1 95 ? 19.076 -5.431 -33.942 1.00 58.84 95 ASN A C 1
ATOM 793 O O . ASN A 1 95 ? 18.138 -5.968 -33.355 1.00 58.84 95 ASN A O 1
ATOM 797 N N . LEU A 1 96 ? 19.074 -4.116 -34.190 1.00 64.38 96 LEU A N 1
ATOM 798 C CA . LEU A 1 96 ? 18.009 -3.201 -33.751 1.00 64.38 96 LEU A CA 1
ATOM 799 C C . LEU A 1 96 ? 16.633 -3.513 -34.376 1.00 64.38 96 LEU A C 1
ATOM 801 O O . LEU A 1 96 ? 15.612 -3.051 -33.880 1.00 64.38 96 LEU A O 1
ATOM 805 N N . GLN A 1 97 ? 16.578 -4.288 -35.464 1.00 61.62 97 GLN A N 1
ATOM 806 C CA . GLN A 1 97 ? 15.321 -4.633 -36.140 1.00 61.62 97 GLN A CA 1
ATOM 807 C C . GLN A 1 97 ? 14.447 -5.639 -35.363 1.00 61.62 97 GLN A C 1
ATOM 809 O O . GLN A 1 97 ? 13.241 -5.643 -35.573 1.00 61.62 97 GLN A O 1
ATOM 814 N N . ILE A 1 98 ? 15.019 -6.438 -34.448 1.00 61.66 98 ILE A N 1
ATOM 815 C CA . ILE A 1 98 ? 14.312 -7.479 -33.663 1.00 61.66 98 ILE A CA 1
ATOM 816 C C . ILE A 1 98 ? 14.342 -7.124 -32.161 1.00 61.66 98 ILE A C 1
ATOM 818 O O . ILE A 1 98 ? 14.285 -7.975 -31.275 1.00 61.66 98 ILE A O 1
ATOM 822 N N . LEU A 1 99 ? 14.515 -5.842 -31.834 1.00 74.06 99 LEU A N 1
ATOM 823 C CA . LEU A 1 99 ? 14.712 -5.427 -30.453 1.00 74.06 99 LEU A CA 1
ATOM 824 C C . LEU A 1 99 ? 13.395 -5.501 -29.672 1.00 74.06 99 LEU A C 1
ATOM 826 O O . LEU A 1 99 ? 12.466 -4.737 -29.921 1.00 74.06 99 LEU A O 1
ATOM 830 N N . SER A 1 100 ? 13.340 -6.417 -28.710 1.00 79.69 100 SER A N 1
ATOM 831 C CA . SER A 1 100 ? 12.275 -6.530 -27.716 1.00 79.69 100 SER A CA 1
ATOM 832 C C . SER A 1 100 ? 12.868 -6.392 -26.317 1.00 79.69 100 SER A C 1
ATOM 834 O O . SER A 1 100 ? 14.063 -6.619 -26.109 1.00 79.69 100 SER A O 1
ATOM 836 N N . ILE A 1 101 ? 12.037 -6.039 -25.340 1.00 81.62 101 ILE A N 1
ATOM 837 C CA . ILE A 1 101 ? 12.464 -5.986 -23.937 1.00 81.62 101 ILE A CA 1
ATOM 838 C C . ILE A 1 101 ? 12.910 -7.368 -23.452 1.00 81.62 101 ILE A C 1
ATOM 840 O O . ILE A 1 101 ? 13.942 -7.470 -22.796 1.00 81.62 101 ILE A O 1
ATOM 844 N N . ASP A 1 102 ? 12.236 -8.440 -23.871 1.00 82.62 102 ASP A N 1
ATOM 845 C CA . ASP A 1 102 ? 12.662 -9.808 -23.556 1.00 82.62 102 ASP A CA 1
ATOM 846 C C . ASP A 1 102 ? 14.078 -10.105 -24.079 1.00 82.62 102 ASP A C 1
ATOM 848 O O . ASP A 1 102 ? 14.892 -10.696 -23.369 1.00 82.62 102 ASP A O 1
ATOM 852 N N . ASN A 1 103 ? 14.425 -9.612 -25.273 1.00 80.81 103 ASN A N 1
ATOM 853 C CA . ASN A 1 103 ? 15.777 -9.735 -25.826 1.00 80.81 103 ASN A CA 1
ATOM 854 C C . ASN A 1 103 ? 16.814 -8.914 -25.038 1.00 80.81 103 ASN A C 1
ATOM 856 O O . ASN A 1 103 ? 17.970 -9.325 -24.941 1.00 80.81 103 ASN A O 1
ATOM 860 N N . LEU A 1 104 ? 16.419 -7.778 -24.448 1.00 78.69 104 LEU A N 1
ATOM 861 C CA . LEU A 1 104 ? 17.284 -6.964 -23.582 1.00 78.69 104 LEU A CA 1
ATOM 862 C C . LEU A 1 104 ? 17.523 -7.612 -22.208 1.00 78.69 104 LEU A C 1
ATOM 864 O O . LEU A 1 104 ? 18.604 -7.434 -21.631 1.00 78.69 104 LEU A O 1
ATOM 868 N N . ILE A 1 105 ? 16.529 -8.350 -21.703 1.00 80.38 105 ILE A N 1
ATOM 869 C CA . ILE A 1 105 ? 16.549 -9.055 -20.413 1.00 80.38 105 ILE A CA 1
ATOM 870 C C . ILE A 1 105 ? 17.267 -10.409 -20.516 1.00 80.38 105 ILE A C 1
ATOM 872 O O . ILE A 1 105 ? 17.847 -10.864 -19.527 1.00 80.38 105 ILE A O 1
ATOM 876 N N . ASN A 1 106 ? 17.240 -11.062 -21.684 1.00 79.00 106 ASN A N 1
ATOM 877 C CA . ASN A 1 106 ? 17.678 -12.449 -21.846 1.00 79.00 106 ASN A CA 1
ATOM 878 C C . ASN A 1 106 ? 19.069 -12.719 -21.228 1.00 79.00 106 ASN A C 1
ATOM 880 O O . ASN A 1 106 ? 20.050 -12.024 -21.503 1.00 79.00 106 ASN A O 1
ATOM 884 N N . GLY A 1 107 ? 19.135 -13.729 -20.355 1.00 73.25 107 GLY A N 1
ATOM 885 C CA . GLY A 1 107 ? 20.348 -14.121 -19.633 1.00 73.25 107 GLY A CA 1
ATOM 886 C C . GLY A 1 107 ? 20.734 -13.238 -18.436 1.00 73.25 107 GLY A C 1
ATOM 887 O O . GLY A 1 107 ? 21.800 -13.455 -17.861 1.00 73.25 107 GLY A O 1
ATOM 888 N N . ARG A 1 108 ? 19.914 -12.251 -18.032 1.00 77.69 108 ARG A N 1
ATOM 889 C CA . ARG A 1 108 ? 20.226 -11.325 -16.924 1.00 77.69 108 ARG A CA 1
ATOM 890 C C . ARG A 1 108 ? 19.123 -11.296 -15.858 1.00 77.69 108 ARG A C 1
ATOM 892 O O . ARG A 1 108 ? 18.118 -10.610 -16.035 1.00 77.69 108 ARG A O 1
ATOM 899 N N . PRO A 1 109 ? 19.306 -11.976 -14.711 1.00 77.69 109 PRO A N 1
ATOM 900 C CA . PRO A 1 109 ? 18.274 -12.062 -13.677 1.00 77.69 109 PRO A CA 1
ATOM 901 C C . PRO A 1 109 ? 17.928 -10.706 -13.049 1.00 77.69 109 PRO A C 1
ATOM 903 O O . PRO A 1 109 ? 16.773 -10.485 -12.703 1.00 77.69 109 PRO A O 1
ATOM 906 N N . LEU A 1 110 ? 18.894 -9.785 -12.972 1.00 80.31 110 LEU A N 1
ATOM 907 C CA . LEU A 1 110 ? 18.701 -8.446 -12.403 1.00 80.31 110 LEU A CA 1
ATOM 908 C C . LEU A 1 110 ? 17.797 -7.537 -13.250 1.00 80.31 110 LEU A C 1
ATOM 910 O O . LEU A 1 110 ? 17.314 -6.537 -12.742 1.00 80.31 110 LEU A O 1
ATOM 914 N N . LEU A 1 111 ? 17.559 -7.875 -14.522 1.00 81.19 111 LEU A N 1
ATOM 915 C CA . LEU A 1 111 ? 16.717 -7.081 -15.426 1.00 81.19 111 LEU A CA 1
ATOM 916 C C . LEU A 1 111 ? 15.294 -7.634 -15.545 1.00 81.19 111 LEU A C 1
ATOM 918 O O . LEU A 1 111 ? 14.489 -7.093 -16.292 1.00 81.19 111 LEU A O 1
ATOM 922 N N . LYS A 1 112 ? 14.956 -8.711 -14.823 1.00 80.81 112 LYS A N 1
ATOM 923 C CA . LYS A 1 112 ? 13.614 -9.310 -14.885 1.00 80.81 112 LYS A CA 1
ATOM 924 C C . LYS A 1 112 ? 12.507 -8.337 -14.473 1.00 80.81 112 LYS A C 1
ATOM 926 O O . LYS A 1 112 ? 11.379 -8.505 -14.928 1.00 80.81 112 LYS A O 1
ATOM 931 N N . THR A 1 113 ? 12.825 -7.341 -13.646 1.00 81.56 113 THR A N 1
ATOM 932 C CA . THR A 1 113 ? 11.877 -6.300 -13.224 1.00 81.56 113 THR A CA 1
ATOM 933 C C . THR A 1 113 ? 11.424 -5.427 -14.390 1.00 81.56 113 THR A C 1
ATOM 935 O O . THR A 1 113 ? 10.267 -5.046 -14.427 1.00 81.56 113 THR A O 1
ATOM 938 N N . TRP A 1 114 ? 12.252 -5.253 -15.427 1.00 84.25 114 TRP A N 1
ATOM 939 C CA . TRP A 1 114 ? 11.919 -4.459 -16.616 1.00 84.25 114 TRP A CA 1
ATOM 940 C C . TRP A 1 114 ? 10.843 -5.081 -17.509 1.00 84.25 114 TRP A C 1
ATOM 942 O O . TRP A 1 114 ? 10.494 -4.510 -18.540 1.00 84.25 114 TRP A O 1
ATOM 952 N N . LYS A 1 115 ? 10.341 -6.277 -17.184 1.00 86.12 115 LYS A N 1
ATOM 953 C CA . LYS A 1 115 ? 9.290 -6.921 -17.978 1.00 86.12 115 LYS A CA 1
ATOM 954 C C . LYS A 1 115 ? 7.987 -6.123 -17.932 1.00 86.12 115 LYS A C 1
ATOM 956 O O . LYS A 1 115 ? 7.234 -6.135 -18.904 1.00 86.12 115 LYS A O 1
ATOM 961 N N . THR A 1 116 ? 7.727 -5.450 -16.819 1.00 89.31 116 THR A N 1
ATOM 962 C CA . THR A 1 116 ? 6.508 -4.682 -16.586 1.00 89.31 116 THR A CA 1
ATOM 963 C C . THR A 1 116 ? 6.822 -3.385 -15.866 1.00 89.31 116 THR A C 1
ATOM 965 O O . THR A 1 116 ? 7.760 -3.341 -15.082 1.00 89.31 116 THR A O 1
ATOM 968 N N . ASP A 1 117 ? 6.001 -2.369 -16.085 1.00 87.75 117 ASP A N 1
ATOM 969 C CA . ASP A 1 117 ? 6.001 -1.155 -15.277 1.00 87.75 117 ASP A CA 1
ATOM 970 C C . ASP A 1 117 ? 5.564 -1.414 -13.826 1.00 87.75 117 ASP A C 1
ATOM 972 O O . ASP A 1 117 ? 5.163 -2.524 -13.448 1.00 87.75 117 ASP A O 1
ATOM 976 N N . SER A 1 118 ? 5.602 -0.366 -13.001 1.00 88.19 118 SER A N 1
ATOM 977 C CA . SER A 1 118 ? 5.205 -0.439 -11.591 1.00 88.19 118 SER A CA 1
ATOM 978 C C . SER A 1 118 ? 3.733 -0.830 -11.374 1.00 88.19 118 SER A C 1
ATOM 980 O O . SER A 1 118 ? 3.360 -1.191 -10.255 1.00 88.19 118 SER A O 1
ATOM 982 N N . TRP A 1 119 ? 2.893 -0.802 -12.418 1.00 87.75 119 TRP A N 1
ATOM 983 C CA . TRP A 1 119 ? 1.488 -1.223 -12.378 1.00 87.75 119 TRP A CA 1
ATOM 984 C C . TRP A 1 119 ? 1.253 -2.627 -12.947 1.00 87.75 119 TRP A C 1
ATOM 986 O O . TRP A 1 119 ? 0.112 -3.108 -12.925 1.00 87.75 119 TRP A O 1
ATOM 996 N N . GLY A 1 120 ? 2.311 -3.311 -13.390 1.00 86.25 120 GLY A N 1
ATOM 997 C CA . GLY A 1 120 ? 2.278 -4.681 -13.893 1.00 86.25 120 GLY A CA 1
ATOM 998 C C . GLY A 1 120 ? 1.936 -4.798 -15.378 1.00 86.25 120 GLY A C 1
ATOM 999 O O . GLY A 1 120 ? 1.598 -5.893 -15.832 1.00 86.25 120 GLY A O 1
ATOM 1000 N N . THR A 1 121 ? 2.005 -3.709 -16.144 1.00 87.69 121 THR A N 1
ATOM 1001 C CA . THR A 1 121 ? 1.777 -3.740 -17.594 1.00 87.69 121 THR A CA 1
ATOM 1002 C C . THR A 1 121 ? 3.101 -3.846 -18.331 1.00 87.69 121 THR A C 1
ATOM 1004 O O . THR A 1 121 ? 4.079 -3.197 -17.980 1.00 87.69 121 THR A O 1
ATOM 1007 N N . ALA A 1 122 ? 3.161 -4.680 -19.368 1.00 89.00 122 ALA A N 1
ATOM 1008 C CA . ALA A 1 122 ? 4.376 -4.807 -20.162 1.00 89.00 122 ALA A CA 1
ATOM 1009 C C . ALA A 1 122 ? 4.685 -3.500 -20.906 1.00 89.00 122 ALA A C 1
ATOM 1011 O O . ALA A 1 122 ? 3.816 -2.961 -21.597 1.00 89.00 122 ALA A O 1
ATOM 1012 N N . TYR A 1 123 ? 5.926 -3.022 -20.807 1.00 87.38 123 TYR A N 1
ATOM 1013 C CA . TYR A 1 123 ? 6.380 -1.855 -21.559 1.00 87.38 123 TYR A CA 1
ATOM 1014 C C . TYR A 1 123 ? 6.283 -2.100 -23.072 1.00 87.38 123 TYR A C 1
ATOM 1016 O O . TYR A 1 123 ? 6.519 -3.205 -23.570 1.00 87.38 123 TYR A O 1
ATOM 1024 N N . ARG A 1 124 ? 5.992 -1.041 -23.833 1.00 85.44 124 ARG A N 1
ATOM 1025 C CA . ARG A 1 124 ? 5.941 -1.080 -25.299 1.00 85.44 124 ARG A CA 1
ATOM 1026 C C . ARG A 1 124 ? 7.097 -0.286 -25.892 1.00 85.44 124 ARG A C 1
ATOM 1028 O O . ARG A 1 124 ? 7.258 0.890 -25.589 1.00 85.44 124 ARG A O 1
ATOM 1035 N N . LEU A 1 125 ? 7.866 -0.916 -26.775 1.00 82.62 125 LEU A N 1
ATOM 1036 C CA . LEU A 1 125 ? 8.864 -0.221 -27.586 1.00 82.62 125 LEU A CA 1
ATOM 1037 C C . LEU A 1 125 ? 8.202 0.320 -28.855 1.00 82.62 125 LEU A C 1
ATOM 1039 O O . LEU A 1 125 ? 7.553 -0.429 -29.585 1.00 82.62 125 LEU A O 1
ATOM 1043 N N . VAL A 1 126 ? 8.371 1.611 -29.125 1.00 80.69 126 VAL A N 1
ATOM 1044 C CA . VAL A 1 126 ? 7.871 2.274 -30.334 1.00 80.69 126 VAL A CA 1
ATOM 1045 C C . VAL A 1 126 ? 9.051 2.830 -31.116 1.00 80.69 126 VAL A C 1
ATOM 1047 O O . VAL A 1 126 ? 9.933 3.484 -30.560 1.00 80.69 126 VAL A O 1
ATOM 1050 N N . ARG A 1 127 ? 9.071 2.554 -32.422 1.00 73.19 127 ARG A N 1
ATOM 1051 C CA . ARG A 1 127 ? 10.099 3.039 -33.342 1.00 73.19 127 ARG A CA 1
ATOM 1052 C C . ARG A 1 127 ? 9.514 4.154 -34.200 1.00 73.19 127 ARG A C 1
ATOM 1054 O O . ARG A 1 127 ? 8.639 3.890 -35.017 1.00 73.19 127 ARG A O 1
ATOM 1061 N N . SER A 1 128 ? 9.982 5.381 -34.003 1.00 66.44 128 SER A N 1
ATOM 1062 C CA . SER A 1 128 ? 9.610 6.537 -34.833 1.00 66.44 128 SER A CA 1
ATOM 1063 C C . SER A 1 128 ? 10.867 7.185 -35.427 1.00 66.44 128 SER A C 1
ATOM 1065 O O . SER A 1 128 ? 11.323 6.745 -36.476 1.00 66.44 128 SER A O 1
ATOM 1067 N N . ASN A 1 129 ? 11.498 8.123 -34.715 1.00 63.06 129 ASN A N 1
ATOM 1068 C CA . ASN A 1 129 ? 12.777 8.770 -35.066 1.00 63.06 129 ASN A CA 1
ATOM 1069 C C . ASN A 1 129 ? 13.934 8.307 -34.152 1.00 63.06 129 ASN A C 1
ATOM 1071 O O . ASN A 1 129 ? 14.901 9.024 -33.918 1.00 63.06 129 ASN A O 1
ATOM 1075 N N . GLY A 1 130 ? 13.793 7.104 -33.597 1.00 71.38 130 GLY A N 1
ATOM 1076 C CA . GLY A 1 130 ? 14.592 6.529 -32.518 1.00 71.38 130 GLY A CA 1
ATOM 1077 C C . GLY A 1 130 ? 13.812 5.385 -31.866 1.00 71.38 130 GLY A C 1
ATOM 1078 O O . GLY A 1 130 ? 12.796 4.945 -32.414 1.00 71.38 130 GLY A O 1
ATOM 1079 N N . PHE A 1 131 ? 14.269 4.909 -30.708 1.00 77.00 131 PHE A N 1
ATOM 1080 C CA . PHE A 1 131 ? 13.482 4.016 -29.855 1.00 77.00 131 PHE A CA 1
ATOM 1081 C C . PHE A 1 131 ? 12.875 4.823 -28.713 1.00 77.00 131 PHE A C 1
ATOM 1083 O O . PHE A 1 131 ? 13.593 5.554 -28.045 1.00 77.00 131 PHE A O 1
ATOM 1090 N N . ALA A 1 132 ? 11.578 4.651 -28.480 1.00 81.50 132 ALA A N 1
ATOM 1091 C CA . ALA A 1 132 ? 10.889 5.146 -27.298 1.00 81.50 132 ALA A CA 1
ATOM 1092 C C . ALA A 1 132 ? 10.326 3.961 -26.507 1.00 81.50 132 ALA A C 1
ATOM 1094 O O . ALA A 1 132 ? 9.797 3.009 -27.086 1.00 81.50 132 ALA A O 1
ATOM 1095 N N . VAL A 1 133 ? 10.432 4.023 -25.184 1.00 83.81 133 VAL A N 1
ATOM 1096 C CA . VAL A 1 133 ? 9.780 3.107 -24.251 1.00 83.81 133 VAL A CA 1
ATOM 1097 C C . VAL A 1 133 ? 8.498 3.782 -23.776 1.00 83.81 133 VAL A C 1
ATOM 1099 O O . VAL A 1 133 ? 8.493 4.962 -23.426 1.00 83.81 133 VAL A O 1
ATOM 1102 N N . HIS A 1 134 ? 7.388 3.059 -23.829 1.00 86.38 134 HIS A N 1
ATOM 1103 C CA . HIS A 1 134 ? 6.083 3.523 -23.380 1.00 86.38 134 HIS A CA 1
ATOM 1104 C C . HIS A 1 134 ? 5.635 2.640 -22.215 1.00 86.38 134 HIS A C 1
ATOM 1106 O O . HIS A 1 134 ? 5.615 1.412 -22.347 1.00 86.38 134 HIS A O 1
ATOM 1112 N N . SER A 1 135 ? 5.244 3.265 -21.109 1.00 85.31 135 SER A N 1
ATOM 1113 C CA . SER A 1 135 ? 4.539 2.601 -20.009 1.00 85.31 135 SER A CA 1
ATOM 1114 C C . SER A 1 135 ? 3.042 2.754 -20.210 1.00 85.31 135 SER A C 1
ATOM 1116 O O . SER A 1 135 ? 2.595 3.811 -20.670 1.00 85.31 135 SER A O 1
ATOM 1118 N N . ALA A 1 136 ? 2.270 1.734 -19.843 1.00 76.94 136 ALA A N 1
ATOM 1119 C CA . ALA A 1 136 ? 0.875 1.992 -19.543 1.00 76.94 136 ALA A CA 1
ATOM 1120 C C . ALA A 1 136 ? 0.847 2.649 -18.161 1.00 76.94 136 ALA A C 1
ATOM 1122 O O . ALA A 1 136 ? 1.624 2.308 -17.276 1.00 76.94 136 ALA A O 1
ATOM 1123 N N . ASP A 1 137 ? 0.038 3.675 -18.004 1.00 78.75 137 ASP A N 1
ATOM 1124 C CA . ASP A 1 137 ? -0.117 4.361 -16.728 1.00 78.75 137 ASP A CA 1
ATOM 1125 C C . ASP A 1 137 ? -0.794 3.473 -15.658 1.00 78.75 137 ASP A C 1
ATOM 1127 O O . ASP A 1 137 ? -1.045 2.277 -15.842 1.00 78.75 137 ASP A O 1
ATOM 1131 N N . ARG A 1 138 ? -1.194 4.097 -14.545 1.00 80.38 138 ARG A N 1
ATOM 1132 C CA . ARG A 1 138 ? -2.030 3.489 -13.495 1.00 80.38 138 ARG A CA 1
ATOM 1133 C C . ARG A 1 138 ? -3.301 2.792 -13.997 1.00 80.38 138 ARG A C 1
ATOM 1135 O O . ARG A 1 138 ? -3.819 1.909 -13.317 1.00 80.38 138 ARG A O 1
ATOM 1142 N N . TYR A 1 139 ? -3.831 3.171 -15.162 1.00 82.62 139 TYR A N 1
ATOM 1143 C CA . TYR A 1 139 ? -5.037 2.582 -15.745 1.00 82.62 139 TYR A CA 1
ATOM 1144 C C . TYR A 1 139 ? -4.736 1.378 -16.637 1.00 82.62 139 TYR A C 1
ATOM 1146 O O . TYR A 1 139 ? -5.675 0.760 -17.149 1.00 82.62 139 TYR A O 1
ATOM 1154 N N . ARG A 1 140 ? -3.456 1.015 -16.810 1.00 80.44 140 ARG A N 1
ATOM 1155 C CA . ARG A 1 140 ? -2.995 -0.132 -17.608 1.00 80.44 140 ARG A CA 1
ATOM 1156 C C . ARG A 1 140 ? -3.464 -0.074 -19.063 1.00 80.44 140 ARG A C 1
ATOM 1158 O O . ARG A 1 140 ? -3.607 -1.102 -19.727 1.00 80.44 140 ARG A O 1
ATOM 1165 N N . LYS A 1 141 ? -3.736 1.131 -19.568 1.00 80.94 141 LYS A N 1
ATOM 1166 C CA . LYS A 1 141 ? -4.204 1.369 -20.935 1.00 80.94 141 LYS A CA 1
ATOM 1167 C C . LYS A 1 141 ? -3.260 2.329 -21.630 1.00 80.94 141 LYS A C 1
ATOM 1169 O O . LYS A 1 141 ? -2.944 3.383 -21.109 1.00 80.94 141 LYS A O 1
ATOM 1174 N N . PHE A 1 142 ? -2.851 1.974 -22.842 1.00 76.00 142 PHE A N 1
ATOM 1175 C CA . PHE A 1 142 ? -2.085 2.881 -23.688 1.00 76.00 142 PHE A CA 1
ATOM 1176 C C . PHE A 1 142 ? -3.021 3.868 -24.401 1.00 76.00 142 PHE A C 1
ATOM 1178 O O . PHE A 1 142 ? -4.095 3.475 -24.850 1.00 76.00 142 PHE A O 1
ATOM 1185 N N . GLY A 1 143 ? -2.581 5.115 -24.579 1.00 69.38 143 GLY A N 1
ATOM 1186 C CA . GLY A 1 143 ? -3.320 6.169 -25.283 1.00 69.38 143 GLY A CA 1
ATOM 1187 C C . GLY A 1 143 ? -4.051 7.147 -24.361 1.00 69.38 143 GLY A C 1
ATOM 1188 O O . GLY A 1 143 ? -4.825 7.966 -24.844 1.00 69.38 143 GLY A O 1
ATOM 1189 N N . THR A 1 144 ? -3.822 7.067 -23.054 1.00 66.31 144 THR A N 1
ATOM 1190 C CA . THR A 1 144 ? -4.308 8.022 -22.053 1.00 66.31 144 THR A CA 1
ATOM 1191 C C . THR A 1 144 ? -3.369 9.230 -21.942 1.00 66.31 144 THR A C 1
ATOM 1193 O O . THR A 1 144 ? -2.206 9.169 -22.348 1.00 66.31 144 THR A O 1
ATOM 1196 N N . SER A 1 145 ? -3.865 10.341 -21.387 1.00 65.75 145 SER A N 1
ATOM 1197 C CA . SER A 1 145 ? -3.059 11.542 -21.102 1.00 65.75 145 SER A CA 1
ATOM 1198 C C . SER A 1 145 ? -1.911 11.280 -20.130 1.00 65.75 145 SER A C 1
ATOM 1200 O O . SER A 1 145 ? -0.894 11.965 -20.185 1.00 65.75 145 SER A O 1
ATOM 1202 N N . ASP A 1 146 ? -2.085 10.285 -19.261 1.00 60.53 146 ASP A N 1
ATOM 1203 C CA . ASP A 1 146 ? -1.189 10.000 -18.139 1.00 60.53 146 ASP A CA 1
ATOM 1204 C C . ASP A 1 146 ? -0.098 8.987 -18.515 1.00 60.53 146 ASP A C 1
ATOM 1206 O O . ASP A 1 146 ? 0.755 8.638 -17.697 1.00 60.53 146 ASP A O 1
ATOM 1210 N N . ASN A 1 147 ? -0.097 8.531 -19.771 1.00 64.19 147 ASN A N 1
ATOM 1211 C CA . ASN A 1 147 ? 0.948 7.681 -20.307 1.00 64.19 147 ASN A CA 1
ATOM 1212 C C . ASN A 1 147 ? 2.330 8.322 -20.158 1.00 64.19 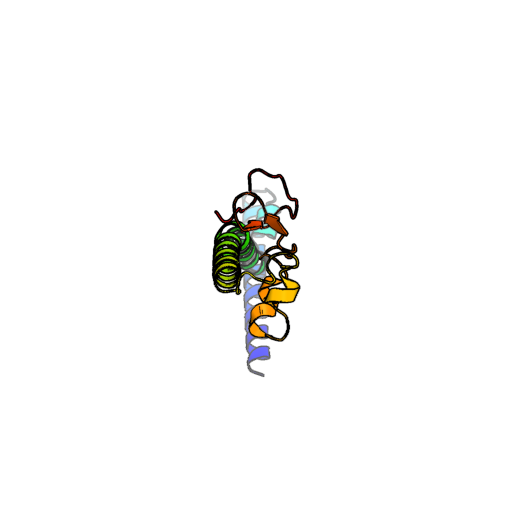147 ASN A C 1
ATOM 1214 O O . ASN A 1 147 ? 2.565 9.476 -20.524 1.00 64.19 147 ASN A O 1
ATOM 1218 N N . LEU A 1 148 ? 3.283 7.511 -19.707 1.00 68.06 148 LEU A N 1
ATOM 1219 C CA . LEU A 1 148 ? 4.677 7.914 -19.624 1.00 68.06 148 LEU A CA 1
ATOM 1220 C C . LEU A 1 148 ? 5.392 7.542 -20.920 1.00 68.06 148 LEU A C 1
ATOM 1222 O O . LEU A 1 148 ? 5.384 6.388 -21.356 1.00 68.06 148 LEU A O 1
ATOM 1226 N N . PHE A 1 149 ? 6.036 8.544 -21.510 1.00 74.31 149 PHE A N 1
ATOM 1227 C CA . PHE A 1 149 ? 6.821 8.415 -22.728 1.00 74.31 149 PHE A CA 1
ATOM 1228 C C . PHE A 1 149 ? 8.257 8.829 -22.439 1.00 74.31 149 PHE A C 1
ATOM 1230 O O . PHE A 1 149 ? 8.504 9.925 -21.930 1.00 74.31 149 PHE A O 1
ATOM 1237 N N . SER A 1 150 ? 9.212 7.968 -22.774 1.00 63.38 150 SER A N 1
ATOM 1238 C CA . SER A 1 150 ? 10.621 8.345 -22.778 1.00 63.38 150 SER A CA 1
ATOM 1239 C C . SER A 1 150 ? 10.952 9.014 -24.119 1.00 63.38 150 SER A C 1
ATOM 1241 O O . SER A 1 150 ? 10.697 8.407 -25.162 1.00 63.38 150 SER A O 1
ATOM 1243 N N . LYS A 1 151 ? 11.483 10.240 -24.098 1.00 54.69 151 LYS A N 1
ATOM 1244 C CA . LYS A 1 151 ? 12.009 10.920 -25.293 1.00 54.69 151 LYS A CA 1
ATOM 1245 C C . LYS A 1 151 ? 13.469 10.571 -25.531 1.00 54.69 151 LYS A C 1
ATOM 1247 O O . LYS A 1 151 ? 14.190 10.434 -24.519 1.00 54.69 151 LYS A O 1
#

Sequence (151 aa):
MIEFLLILLVDYGLISADYKHKKSIENEEIEEDKRKPFKKFFGQPTFIVIFISIFLPATISIIYFSYKDQVLNVQDTKHEMAQILTRIHSYKSKNLQILSIDNLINGRPLLKTWKTDSWGTAYRLVRSNGFAVHSADRYRKFGTSDNLFSK

Foldseek 3Di:
DVVVVVVVVVVVVLVVQLVVQLVVQVVVCVVVVHDDVCCNPCVRPVNVVVCCVPVVVVVVVVVVVVCCQPPVLVVQQLVLQVVLQVLLVVPPDPCNVPDDLCVSCPPPPVSPVQCAGSCRAGWDWDDDPGTKIKHDGVVSDPPDPRIDIDD

Secondary structure (DSSP, 8-state):
-HHHHHHHHHHHHHHHHHHHHHHHHHHHHHHHT---HHHHHHT-HHHHHHHHHHHHHHHHHHHHHHHIIIIIHHHHHHHHHHHHHHHHHHS-GGGGGG--HHHHHTT-GGGGGGGS-TTSPPPEEEESSSEEEEE--TT--TTSTT-EE--

pLDDT: mean 84.24, std 9.49, range [54.69, 96.62]